Protein AF-A0A6L7CFK5-F1 (afdb_monomer)

Sequence (112 aa):
MEISWGRALWRNFLGQSPDWYKLALIIFLIVNPLIFLISPFVAGWLLVAEFIFTLAMALKCYPLLPGGLLAIEAVFIGMTSAEHVREEVAANLEVLLLLMFMVAGIYFMKQL

Mean predicted aligned error: 5.78 Å

Foldseek 3Di:
DDQDPVNVVLCVVLHPQDPVVSVVLVVLLVVLLVVCVVPLVVSVVSLVVVLVVLVVSCVVRDDSVSNVVSVVSCCVSPNDHPVVVVVVCVVCVVVVVVVVVVVVVVVVVVVD

Solvent-accessible surface area (backbone atoms only — not comparable to full-atom values): 6436 Å² total; per-residue (Å²): 130,88,75,51,68,68,61,52,51,57,52,60,54,77,46,92,47,58,68,71,56,57,49,49,51,55,49,48,72,56,46,46,61,58,40,36,77,76,35,56,71,60,28,52,54,48,51,52,52,50,39,52,52,40,55,63,46,28,79,77,40,72,69,65,61,66,43,53,51,55,54,52,47,38,37,75,76,60,80,45,50,69,67,58,54,48,50,55,49,61,76,44,40,65,59,55,51,49,51,53,48,50,54,52,49,56,57,56,61,73,76,111

Radius of gyration: 17.62 Å; Cα contacts (8 Å, |Δi|>4): 43; chains: 1; bounding box: 47×27×54 Å

Structure (mmCIF, N/CA/C/O backbone):
data_AF-A0A6L7CFK5-F1
#
_entry.id   AF-A0A6L7CFK5-F1
#
loop_
_atom_site.group_PDB
_atom_site.id
_atom_site.type_symbol
_atom_site.label_atom_id
_atom_site.label_alt_id
_atom_site.label_comp_id
_atom_site.label_asym_id
_atom_site.label_entity_id
_atom_site.label_seq_id
_atom_site.pdbx_PDB_ins_code
_atom_site.Cartn_x
_atom_site.Cartn_y
_atom_site.Cartn_z
_atom_site.occupancy
_atom_site.B_iso_or_equiv
_atom_site.auth_seq_id
_atom_site.auth_comp_id
_atom_site.auth_asym_id
_atom_site.auth_atom_id
_atom_site.pdbx_PDB_model_num
ATOM 1 N N . MET A 1 1 ? -33.098 -13.642 0.352 1.00 51.50 1 MET A N 1
ATOM 2 C CA . MET A 1 1 ? -32.334 -13.157 -0.817 1.00 51.50 1 MET A CA 1
ATOM 3 C C . MET A 1 1 ? -31.034 -13.936 -0.838 1.00 51.50 1 MET A C 1
ATOM 5 O O . MET A 1 1 ? -30.242 -13.751 0.078 1.00 51.50 1 MET A O 1
ATOM 9 N N . GLU A 1 2 ? -30.859 -14.863 -1.780 1.00 61.78 2 GLU A N 1
ATOM 10 C CA . GLU A 1 2 ? -29.608 -15.620 -1.880 1.00 61.78 2 GLU A CA 1
ATOM 11 C C . GLU A 1 2 ? -28.462 -14.653 -2.175 1.00 61.78 2 GLU A C 1
ATOM 13 O O . GLU A 1 2 ? -28.467 -13.928 -3.173 1.00 61.78 2 GLU A O 1
ATOM 18 N N . ILE A 1 3 ? -27.510 -14.567 -1.252 1.00 66.00 3 ILE A N 1
ATOM 19 C CA . ILE A 1 3 ? -26.317 -13.758 -1.458 1.00 66.00 3 ILE A CA 1
ATOM 20 C C . ILE A 1 3 ? -25.407 -14.580 -2.363 1.00 66.00 3 ILE A C 1
ATOM 22 O O . ILE A 1 3 ? -24.807 -15.553 -1.921 1.00 66.00 3 ILE A O 1
ATOM 26 N N . SER A 1 4 ? -25.303 -14.178 -3.631 1.00 83.38 4 SER A N 1
ATOM 27 C CA . SER A 1 4 ? -24.273 -14.705 -4.528 1.00 83.38 4 SER A CA 1
ATOM 28 C C . SER A 1 4 ? -22.888 -14.524 -3.893 1.00 83.38 4 SER A C 1
ATOM 30 O O . SER A 1 4 ? -22.592 -13.456 -3.347 1.00 83.38 4 SER A O 1
ATOM 32 N N . TRP A 1 5 ? -22.033 -15.546 -3.988 1.00 81.50 5 TRP A N 1
ATOM 33 C CA . TRP A 1 5 ? -20.670 -15.557 -3.443 1.00 81.50 5 TRP A CA 1
ATOM 34 C C . TRP A 1 5 ? -19.863 -14.299 -3.803 1.00 81.50 5 TRP A C 1
ATOM 36 O O . TRP A 1 5 ? -19.167 -13.751 -2.950 1.00 81.50 5 TRP A O 1
ATOM 46 N N . GLY A 1 6 ? -20.028 -13.765 -5.019 1.00 82.69 6 GLY A N 1
ATOM 47 C CA . GLY A 1 6 ? -19.361 -12.529 -5.445 1.00 82.69 6 GLY A CA 1
ATOM 48 C C . GLY A 1 6 ? -19.801 -11.296 -4.649 1.00 82.69 6 GLY A C 1
ATOM 49 O O . GLY A 1 6 ? -18.980 -10.470 -4.257 1.00 82.69 6 GLY A O 1
ATOM 50 N N . ARG A 1 7 ? -21.093 -11.200 -4.316 1.00 79.06 7 ARG A N 1
ATOM 51 C CA . ARG A 1 7 ? -21.631 -10.108 -3.491 1.00 79.06 7 ARG A CA 1
ATOM 52 C C . ARG A 1 7 ? -21.180 -10.233 -2.034 1.00 79.06 7 ARG A C 1
ATOM 54 O O . ARG A 1 7 ? -20.950 -9.217 -1.381 1.00 79.06 7 ARG A O 1
ATOM 61 N N . ALA A 1 8 ? -21.024 -11.459 -1.531 1.00 81.50 8 ALA A N 1
ATOM 62 C CA . ALA A 1 8 ? -20.460 -11.701 -0.206 1.00 81.50 8 ALA A CA 1
ATOM 63 C C . ALA A 1 8 ? -18.988 -11.265 -0.134 1.00 81.50 8 ALA A C 1
ATOM 65 O O . ALA A 1 8 ? -18.618 -10.548 0.794 1.00 81.50 8 ALA A O 1
ATOM 66 N N . LEU A 1 9 ? -18.164 -11.632 -1.120 1.00 82.69 9 LEU A N 1
ATOM 67 C CA . LEU A 1 9 ? -16.760 -11.213 -1.186 1.00 82.69 9 LEU A CA 1
ATOM 68 C C . LEU A 1 9 ? -16.627 -9.692 -1.289 1.00 82.69 9 LEU A C 1
ATOM 70 O O . LEU A 1 9 ? -15.888 -9.098 -0.512 1.00 82.69 9 LEU A O 1
ATOM 74 N N . TRP A 1 10 ? -17.410 -9.048 -2.157 1.00 81.88 10 TRP A N 1
ATOM 75 C CA . TRP A 1 10 ? -17.400 -7.590 -2.312 1.00 81.88 10 TRP A CA 1
ATOM 76 C C . TRP A 1 10 ? -17.767 -6.841 -1.024 1.00 81.88 10 TRP A C 1
ATOM 78 O O . TRP A 1 10 ? -17.180 -5.809 -0.693 1.00 81.88 10 TRP A O 1
ATOM 88 N N . ARG A 1 11 ? -18.722 -7.376 -0.253 1.00 78.25 11 ARG A N 1
ATOM 89 C CA . ARG A 1 11 ? -19.120 -6.795 1.036 1.00 78.25 11 ARG A CA 1
ATOM 90 C C . ARG A 1 11 ? -18.035 -6.940 2.107 1.00 78.25 11 ARG A C 1
ATOM 92 O O . ARG A 1 11 ? -17.924 -6.069 2.961 1.00 78.25 11 ARG A O 1
ATOM 99 N N . ASN A 1 12 ? -17.256 -8.020 2.067 1.00 81.75 12 ASN A N 1
ATOM 100 C CA . ASN A 1 12 ? -16.149 -8.237 3.001 1.00 81.75 12 ASN A CA 1
ATOM 101 C C . ASN A 1 12 ? -14.878 -7.476 2.591 1.00 81.75 12 ASN A C 1
ATOM 103 O O . ASN A 1 12 ? -14.138 -7.006 3.454 1.00 81.75 12 ASN A O 1
ATOM 107 N N . PHE A 1 13 ? -14.639 -7.308 1.290 1.00 81.44 13 PHE A N 1
ATOM 108 C CA . PHE A 1 13 ? -13.498 -6.564 0.769 1.00 81.44 13 PHE A CA 1
ATOM 109 C C . PHE A 1 13 ? -13.565 -5.098 1.213 1.00 81.44 13 PHE A C 1
ATOM 111 O O . PHE A 1 13 ? -14.523 -4.395 0.894 1.00 81.44 13 PHE A O 1
ATOM 118 N N . LEU A 1 14 ? -12.562 -4.652 1.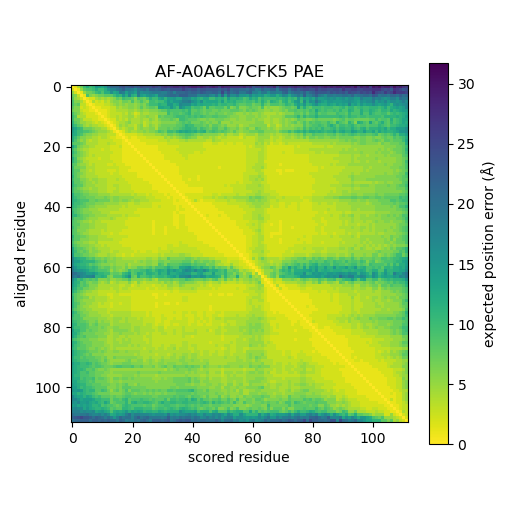980 1.00 78.25 14 LEU A N 1
ATOM 119 C CA . LEU A 1 14 ? -12.446 -3.295 2.540 1.00 78.25 14 LEU A CA 1
ATOM 120 C C . LEU A 1 14 ? -13.665 -2.824 3.364 1.00 78.25 14 LEU A C 1
ATOM 122 O O . LEU A 1 14 ? -13.897 -1.620 3.502 1.00 78.25 14 LEU A O 1
ATOM 126 N N . GLY A 1 15 ? -14.457 -3.758 3.900 1.00 79.12 15 GLY A N 1
ATOM 127 C CA . GLY A 1 15 ? -15.589 -3.482 4.787 1.00 79.12 15 GLY A CA 1
ATOM 128 C C . GLY A 1 15 ? -16.606 -2.475 4.231 1.00 79.12 15 GLY A C 1
ATOM 129 O O . GLY A 1 15 ? -17.063 -2.589 3.092 1.00 79.12 15 GLY A O 1
ATOM 130 N N . GLN A 1 16 ? -16.959 -1.482 5.056 1.00 74.75 16 GLN A N 1
ATOM 131 C CA . GLN A 1 16 ? -17.968 -0.441 4.782 1.00 74.75 16 GLN A CA 1
ATOM 132 C C . GLN A 1 16 ? -17.463 0.699 3.874 1.00 74.75 16 GLN A C 1
ATOM 134 O O . GLN A 1 16 ? -18.060 1.774 3.834 1.00 74.75 16 GLN A O 1
ATOM 139 N N . SER A 1 17 ? -16.348 0.513 3.164 1.00 83.00 17 SER A N 1
ATOM 140 C CA . SER A 1 17 ? -15.871 1.530 2.225 1.00 83.00 17 SER A CA 1
ATOM 141 C C . SER A 1 17 ? -16.818 1.683 1.018 1.00 83.00 17 SER A C 1
ATOM 143 O O . SER A 1 17 ? -17.448 0.707 0.602 1.00 83.00 17 SER A O 1
ATOM 145 N N . PRO A 1 18 ? -16.931 2.892 0.436 1.00 87.25 18 PRO A N 1
ATOM 146 C CA . PRO A 1 18 ? -17.734 3.127 -0.759 1.00 87.25 18 PRO A CA 1
ATOM 147 C C . PRO A 1 18 ? -17.300 2.257 -1.944 1.00 87.25 18 PRO A C 1
ATOM 149 O O . PRO A 1 18 ? -16.106 2.063 -2.173 1.00 87.25 18 PRO A O 1
ATOM 152 N N . ASP A 1 19 ? -18.253 1.811 -2.762 1.00 88.19 19 ASP A N 1
ATOM 153 C CA . ASP A 1 19 ? -17.968 0.919 -3.898 1.00 88.19 19 ASP A CA 1
ATOM 154 C C . ASP A 1 19 ? -17.011 1.535 -4.931 1.00 88.19 19 ASP A C 1
ATOM 156 O O . ASP A 1 19 ? -16.140 0.844 -5.457 1.00 88.19 19 ASP A O 1
ATOM 160 N N . TRP A 1 20 ? -17.110 2.847 -5.176 1.00 89.44 20 TRP A N 1
ATOM 161 C CA . TRP A 1 20 ? -16.205 3.562 -6.085 1.00 89.44 20 TRP A CA 1
ATOM 162 C C . TRP A 1 20 ? -14.752 3.536 -5.596 1.00 89.44 20 TRP A C 1
ATOM 164 O O . TRP A 1 20 ? -13.831 3.494 -6.406 1.00 89.44 20 TRP A O 1
ATOM 174 N N . TYR A 1 21 ? -14.545 3.523 -4.276 1.00 89.69 21 TYR A N 1
ATOM 175 C CA . TYR A 1 21 ? -13.220 3.475 -3.671 1.00 89.69 21 TYR A CA 1
ATOM 176 C C . TYR A 1 21 ? -12.617 2.073 -3.770 1.00 89.69 21 TYR A C 1
ATOM 178 O O . TYR A 1 21 ? -11.449 1.928 -4.120 1.00 89.69 21 TYR A O 1
ATOM 186 N N . LYS A 1 22 ? -13.432 1.032 -3.544 1.00 90.44 22 LYS A N 1
ATOM 187 C CA . LYS A 1 22 ? -13.027 -0.363 -3.781 1.00 90.44 22 LYS A CA 1
ATOM 188 C C . LYS A 1 22 ? -12.607 -0.570 -5.234 1.00 90.44 22 LYS A C 1
ATOM 190 O O . LYS A 1 22 ? -11.575 -1.182 -5.488 1.00 90.44 22 LYS A O 1
ATOM 195 N N . LEU A 1 23 ? -13.386 -0.027 -6.173 1.00 91.81 23 LEU A N 1
ATOM 196 C CA . LEU A 1 23 ? -13.077 -0.090 -7.598 1.00 91.81 23 LEU A CA 1
ATOM 197 C C . LEU A 1 23 ? -11.791 0.674 -7.939 1.00 91.81 23 LEU A C 1
ATOM 199 O O . LEU A 1 23 ? -10.950 0.132 -8.648 1.00 91.81 23 LEU A O 1
ATOM 203 N N . ALA A 1 24 ? -11.614 1.889 -7.411 1.00 93.31 24 ALA A N 1
ATOM 204 C CA . ALA A 1 24 ? -10.396 2.673 -7.612 1.00 93.31 24 ALA A CA 1
ATOM 205 C C . ALA A 1 24 ? -9.149 1.917 -7.133 1.00 93.31 24 ALA A C 1
ATOM 207 O O . ALA A 1 24 ? -8.169 1.842 -7.865 1.00 93.31 24 ALA A O 1
ATOM 208 N N . LEU A 1 25 ? -9.211 1.282 -5.957 1.00 93.06 25 LEU A N 1
ATOM 209 C CA . LEU A 1 25 ? -8.090 0.491 -5.451 1.00 93.06 25 LEU A CA 1
ATOM 210 C C . LEU A 1 25 ? -7.781 -0.715 -6.345 1.00 93.06 25 LEU A C 1
ATOM 212 O O . LEU A 1 25 ? -6.620 -0.996 -6.607 1.00 93.06 25 LEU A O 1
ATOM 216 N N . ILE A 1 26 ? -8.802 -1.419 -6.837 1.00 93.44 26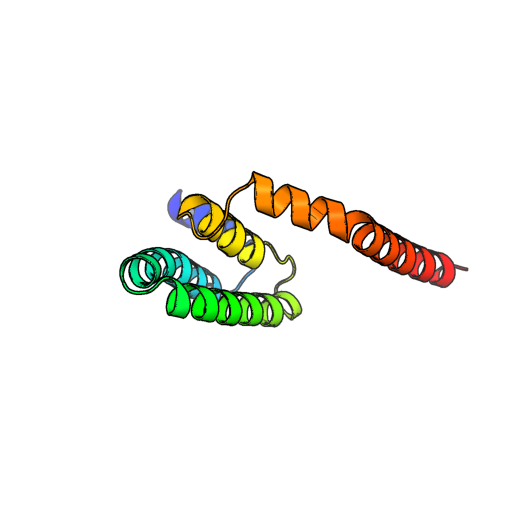 ILE A N 1
ATOM 217 C CA . ILE A 1 26 ? -8.596 -2.532 -7.775 1.00 93.44 26 ILE A CA 1
ATOM 218 C C . ILE A 1 26 ? -7.926 -2.037 -9.064 1.00 93.44 26 ILE A C 1
ATOM 220 O O . ILE A 1 26 ? -7.066 -2.727 -9.599 1.00 93.44 26 ILE A O 1
ATOM 224 N N . ILE A 1 27 ? -8.286 -0.845 -9.549 1.00 95.56 27 ILE A N 1
ATOM 225 C CA . ILE A 1 27 ? -7.638 -0.235 -10.717 1.00 95.56 27 ILE A CA 1
ATOM 226 C C . ILE A 1 27 ? -6.166 0.065 -10.419 1.00 95.56 27 ILE A C 1
ATOM 228 O O . ILE A 1 27 ? -5.319 -0.290 -11.233 1.00 95.56 27 ILE A O 1
ATOM 232 N N . PHE A 1 28 ? -5.849 0.656 -9.266 1.00 95.69 28 PHE A N 1
ATOM 233 C CA . PHE A 1 28 ? -4.465 0.924 -8.853 1.00 95.69 28 PHE A CA 1
ATOM 234 C C . PHE A 1 28 ? -3.621 -0.353 -8.827 1.00 95.69 28 PHE A C 1
ATOM 236 O O . PHE A 1 28 ? -2.584 -0.407 -9.482 1.00 95.69 28 PHE A O 1
ATOM 243 N N . LEU A 1 29 ? -4.148 -1.426 -8.227 1.00 95.38 29 LEU A N 1
ATOM 244 C CA . LEU A 1 29 ? -3.488 -2.739 -8.183 1.00 95.38 29 LEU A CA 1
ATOM 245 C C . LEU A 1 29 ? -3.266 -3.383 -9.570 1.00 95.38 29 LEU A C 1
ATOM 247 O O . LEU A 1 29 ? -2.507 -4.331 -9.736 1.00 95.38 29 LEU A O 1
ATOM 251 N N . ILE A 1 30 ? -3.982 -2.938 -10.601 1.00 95.75 30 ILE A N 1
ATOM 252 C CA . ILE A 1 30 ? -3.771 -3.423 -11.973 1.00 95.75 30 ILE A CA 1
ATOM 253 C C . ILE A 1 30 ? -2.800 -2.505 -12.716 1.00 95.75 30 ILE A C 1
ATOM 255 O O . ILE A 1 30 ? -1.988 -2.973 -13.512 1.00 95.75 30 ILE A O 1
ATOM 259 N N . VAL A 1 31 ? -2.877 -1.197 -12.476 1.00 96.25 31 VAL A N 1
ATOM 260 C CA . VAL A 1 31 ? -2.062 -0.190 -13.160 1.00 96.25 31 VAL A CA 1
ATOM 261 C C . VAL A 1 31 ? -0.619 -0.208 -12.656 1.00 96.25 31 VAL A C 1
ATOM 263 O O . VAL A 1 31 ? 0.296 -0.132 -13.476 1.00 96.25 31 VAL A O 1
ATOM 266 N N . ASN A 1 32 ? -0.385 -0.372 -11.355 1.00 96.06 32 ASN A N 1
ATOM 267 C CA . ASN A 1 32 ? 0.954 -0.328 -10.763 1.00 96.06 32 ASN A CA 1
ATOM 268 C C . ASN A 1 32 ? 1.958 -1.305 -11.392 1.00 96.06 32 ASN A C 1
ATOM 270 O O . ASN A 1 32 ? 3.025 -0.847 -11.819 1.00 96.06 32 ASN A O 1
ATOM 274 N N . PRO A 1 33 ? 1.646 -2.609 -11.551 1.00 94.81 33 PRO A N 1
ATOM 275 C CA . PRO A 1 33 ? 2.550 -3.537 -12.223 1.00 94.81 33 PRO A CA 1
ATOM 276 C C . PRO A 1 33 ? 2.832 -3.125 -13.675 1.00 94.81 33 PRO A C 1
ATOM 278 O O . PRO A 1 33 ? 3.968 -3.215 -14.135 1.00 94.81 33 PRO A O 1
ATOM 281 N N . LEU A 1 34 ? 1.821 -2.632 -14.401 1.00 96.56 34 LEU A N 1
ATOM 282 C CA . LEU A 1 34 ? 1.967 -2.229 -15.804 1.00 96.56 34 LEU A CA 1
ATOM 283 C C . LEU A 1 34 ? 2.894 -1.020 -15.957 1.00 96.56 34 LEU A C 1
ATOM 285 O O . LEU A 1 34 ? 3.754 -1.011 -16.837 1.00 96.56 34 LEU A O 1
ATOM 289 N N . ILE A 1 35 ? 2.748 -0.013 -15.094 1.00 96.38 35 ILE A N 1
ATOM 290 C CA . ILE A 1 35 ? 3.609 1.175 -15.115 1.00 96.38 35 ILE A CA 1
ATOM 291 C C . ILE A 1 35 ? 5.023 0.822 -14.656 1.00 96.38 35 ILE A C 1
ATOM 293 O O . ILE A 1 35 ? 5.984 1.327 -15.235 1.00 96.38 35 ILE A O 1
ATOM 297 N N . PHE A 1 36 ? 5.174 -0.086 -13.688 1.00 96.19 36 PHE A N 1
ATOM 298 C CA . PHE A 1 36 ? 6.483 -0.540 -13.218 1.00 96.19 36 PHE A CA 1
ATOM 299 C C . PHE A 1 36 ? 7.315 -1.198 -14.325 1.00 96.19 36 PHE A C 1
ATOM 301 O O . PHE A 1 36 ? 8.509 -0.922 -14.431 1.00 96.19 36 PHE A O 1
ATOM 308 N N . LEU A 1 37 ? 6.681 -1.984 -15.204 1.00 94.81 37 LEU A N 1
ATOM 309 C CA . LEU A 1 37 ? 7.344 -2.594 -16.364 1.00 94.81 37 LEU A CA 1
ATOM 310 C C . LEU A 1 37 ? 7.858 -1.562 -17.384 1.00 94.81 37 LEU A C 1
ATOM 312 O O . LEU A 1 37 ? 8.807 -1.846 -18.111 1.00 94.81 37 LEU A O 1
ATOM 316 N N . ILE A 1 38 ? 7.240 -0.379 -17.454 1.00 96.19 38 ILE A N 1
ATOM 317 C CA . ILE A 1 38 ? 7.621 0.693 -18.386 1.00 96.19 38 ILE A CA 1
ATOM 318 C C . ILE A 1 38 ? 8.667 1.614 -17.748 1.00 96.19 38 ILE A C 1
ATOM 320 O O . ILE A 1 38 ? 9.669 1.958 -18.373 1.00 96.19 38 ILE A O 1
ATOM 324 N N . SER A 1 39 ? 8.421 2.053 -16.513 1.00 95.88 39 SER A N 1
ATOM 325 C CA . SER A 1 39 ? 9.298 2.960 -15.780 1.00 95.88 39 SER A CA 1
ATOM 326 C C . SER A 1 39 ? 9.148 2.775 -14.266 1.00 95.88 39 SER A C 1
ATOM 328 O O . SER A 1 39 ? 8.190 3.283 -13.672 1.00 95.88 39 SER A O 1
ATOM 330 N N . PRO A 1 40 ? 10.138 2.145 -13.607 1.00 94.81 40 PRO A N 1
ATOM 331 C CA . PRO A 1 40 ? 10.165 2.015 -12.152 1.00 94.81 40 PRO A CA 1
ATOM 332 C C . PRO A 1 40 ? 10.076 3.355 -11.414 1.00 94.81 40 PRO A C 1
ATOM 334 O O . PRO A 1 40 ? 9.419 3.459 -10.382 1.00 94.81 40 PRO A O 1
ATOM 337 N N . PHE A 1 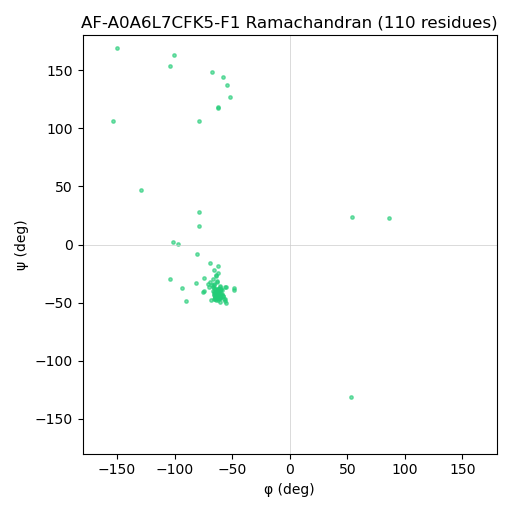41 ? 10.695 4.403 -11.967 1.00 95.44 41 PHE A N 1
ATOM 338 C CA . PHE A 1 41 ? 10.686 5.739 -11.373 1.00 95.44 41 PHE A CA 1
ATOM 339 C C . PHE A 1 41 ? 9.281 6.357 -11.347 1.00 95.44 41 PHE A C 1
ATOM 341 O O . PHE A 1 41 ? 8.850 6.865 -10.313 1.00 95.44 41 PHE A O 1
ATOM 348 N N . VAL A 1 42 ? 8.550 6.293 -12.467 1.00 96.88 42 VAL A N 1
ATOM 349 C CA . VAL A 1 42 ? 7.174 6.814 -12.543 1.00 96.88 42 VAL A CA 1
ATOM 350 C C . VAL A 1 42 ? 6.243 5.986 -11.663 1.00 96.88 42 VAL A C 1
ATOM 352 O O . VAL A 1 42 ? 5.410 6.554 -10.962 1.00 96.88 42 VAL A O 1
ATOM 355 N N . ALA A 1 43 ? 6.415 4.664 -11.653 1.00 96.00 43 ALA A N 1
ATOM 356 C CA . ALA A 1 43 ? 5.612 3.765 -10.835 1.00 96.00 43 ALA A CA 1
ATOM 357 C C . ALA A 1 43 ? 5.779 4.039 -9.330 1.00 96.00 43 ALA A C 1
ATOM 359 O O . ALA A 1 43 ? 4.795 4.038 -8.599 1.00 96.00 43 ALA A O 1
ATOM 360 N N . GLY A 1 44 ? 6.994 4.362 -8.870 1.00 95.06 44 GLY A N 1
ATOM 361 C CA . GLY A 1 44 ? 7.228 4.761 -7.479 1.00 95.06 44 GLY A CA 1
ATOM 362 C C . GLY A 1 44 ? 6.478 6.040 -7.091 1.00 95.06 44 GLY A C 1
ATOM 363 O O . GLY A 1 44 ? 5.813 6.082 -6.058 1.00 95.06 44 GLY A O 1
ATOM 364 N N . TRP A 1 45 ? 6.518 7.076 -7.935 1.00 97.00 45 TRP A N 1
ATOM 365 C CA . TRP A 1 45 ? 5.759 8.311 -7.691 1.00 97.00 45 TRP A CA 1
ATOM 366 C C . TRP A 1 45 ? 4.245 8.109 -7.757 1.00 97.00 45 TRP A C 1
ATOM 368 O O . TRP A 1 45 ? 3.514 8.717 -6.972 1.00 97.00 45 TRP A O 1
ATOM 378 N N . LEU A 1 46 ? 3.779 7.246 -8.663 1.00 96.94 46 LEU A N 1
ATOM 379 C CA . LEU A 1 46 ? 2.375 6.856 -8.745 1.00 96.94 4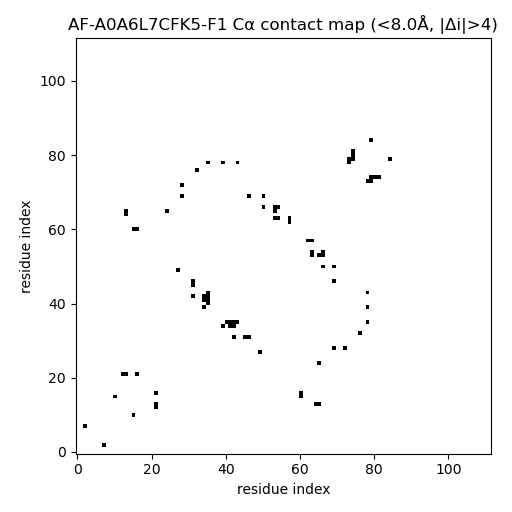6 LEU A CA 1
ATOM 380 C C . LEU A 1 46 ? 1.927 6.188 -7.439 1.00 96.94 46 LEU A C 1
ATOM 382 O O . LEU A 1 46 ? 0.957 6.640 -6.835 1.00 96.94 46 LEU A O 1
ATOM 386 N N . LEU A 1 47 ? 2.694 5.213 -6.945 1.00 95.69 47 LEU A N 1
ATOM 387 C CA . LEU A 1 47 ? 2.409 4.513 -5.693 1.00 95.69 47 LEU A CA 1
ATOM 388 C C . LEU A 1 47 ? 2.346 5.476 -4.493 1.00 95.69 47 LEU A C 1
ATOM 390 O O . LEU A 1 47 ? 1.473 5.350 -3.637 1.00 95.69 47 LEU A O 1
ATOM 394 N N . VAL A 1 48 ? 3.230 6.480 -4.438 1.00 95.62 48 VAL A N 1
ATOM 395 C CA . VAL A 1 48 ? 3.194 7.530 -3.401 1.00 95.62 48 VAL A CA 1
ATOM 396 C C . VAL A 1 48 ? 1.893 8.336 -3.477 1.00 95.62 48 VAL A C 1
ATOM 398 O O . VAL A 1 48 ? 1.255 8.578 -2.449 1.00 95.62 48 VAL A O 1
ATOM 401 N N . ALA A 1 49 ? 1.471 8.740 -4.678 1.00 96.75 49 ALA A N 1
ATOM 402 C CA . ALA A 1 49 ? 0.226 9.482 -4.871 1.00 96.75 49 ALA A CA 1
ATOM 403 C C . ALA A 1 49 ? -1.006 8.650 -4.475 1.00 96.75 49 ALA A C 1
ATOM 405 O O . ALA A 1 49 ? -1.903 9.149 -3.788 1.00 96.75 49 ALA A O 1
ATOM 406 N N . GLU A 1 50 ? -1.031 7.371 -4.847 1.00 95.62 50 GLU A N 1
ATOM 407 C CA . GLU A 1 50 ? -2.082 6.429 -4.463 1.00 95.62 50 GLU A CA 1
ATOM 408 C C . GLU A 1 50 ? -2.118 6.209 -2.950 1.00 95.62 50 GLU A C 1
ATOM 410 O O . GLU A 1 50 ? -3.191 6.237 -2.343 1.00 95.62 50 GLU A O 1
ATOM 415 N N . PHE A 1 51 ? -0.957 6.084 -2.306 1.00 93.38 51 PHE A N 1
ATOM 416 C CA . PHE A 1 51 ? -0.872 5.958 -0.856 1.00 93.38 51 PHE A CA 1
ATOM 417 C C . PHE A 1 51 ? -1.468 7.183 -0.150 1.00 93.38 51 PHE A C 1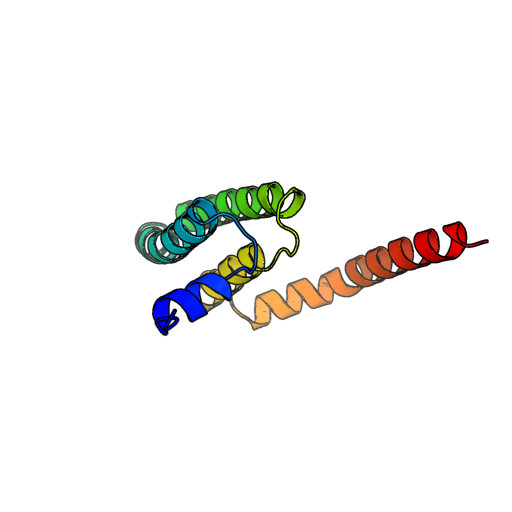
ATOM 419 O O . PHE A 1 51 ? -2.316 7.027 0.730 1.00 93.38 51 PHE A O 1
ATOM 426 N N . ILE A 1 52 ? -1.130 8.402 -0.585 1.00 94.31 52 ILE A N 1
ATOM 427 C CA . ILE A 1 52 ? -1.725 9.644 -0.056 1.00 94.31 52 ILE A CA 1
ATOM 428 C C . ILE A 1 52 ? -3.244 9.653 -0.253 1.00 94.31 52 ILE A C 1
ATOM 430 O O . ILE A 1 52 ? -3.991 10.011 0.662 1.00 94.31 52 ILE A O 1
ATOM 434 N N . PHE A 1 53 ? -3.720 9.223 -1.420 1.00 93.06 53 PHE A N 1
ATOM 435 C CA . PHE A 1 53 ? -5.149 9.095 -1.677 1.00 93.06 53 PHE A CA 1
ATOM 436 C C . PHE A 1 53 ? -5.823 8.110 -0.702 1.00 93.06 53 PHE A C 1
ATOM 438 O O . PHE A 1 53 ? -6.878 8.427 -0.142 1.00 93.06 53 PHE A O 1
ATOM 445 N N . THR A 1 54 ? -5.204 6.956 -0.422 1.00 91.50 54 THR A N 1
ATOM 446 C CA . THR A 1 54 ? -5.737 6.005 0.571 1.00 91.50 54 THR A CA 1
ATOM 447 C C . THR A 1 54 ? -5.729 6.568 1.995 1.00 91.50 54 THR A C 1
ATOM 449 O O . THR A 1 54 ? -6.698 6.358 2.729 1.00 91.50 54 THR A O 1
ATOM 452 N N . LEU A 1 55 ? -4.704 7.342 2.381 1.00 90.44 55 LEU A N 1
ATOM 453 C CA . LEU A 1 55 ? -4.647 8.039 3.673 1.00 90.44 55 LEU A CA 1
ATOM 454 C C . LEU A 1 55 ? -5.800 9.039 3.816 1.00 90.44 55 LEU A C 1
ATOM 456 O O . LEU A 1 55 ? -6.489 9.052 4.837 1.00 90.44 55 LEU A O 1
ATOM 460 N N . ALA A 1 56 ? -6.051 9.841 2.778 1.00 89.75 56 ALA A N 1
ATOM 461 C CA . ALA A 1 56 ? -7.141 10.812 2.767 1.00 89.75 56 ALA A CA 1
ATOM 462 C C . ALA A 1 56 ? -8.512 10.133 2.923 1.00 89.75 56 ALA A C 1
ATOM 464 O O . ALA A 1 56 ? -9.382 10.626 3.645 1.00 89.75 56 ALA A O 1
ATOM 465 N N . MET A 1 57 ? -8.703 8.974 2.291 1.00 88.94 57 MET A N 1
ATOM 466 C CA . MET A 1 57 ? -9.943 8.205 2.398 1.00 88.94 57 MET A CA 1
ATOM 467 C C . MET A 1 57 ? -10.095 7.485 3.737 1.00 88.94 57 MET A C 1
ATOM 469 O O . MET A 1 57 ? -11.218 7.335 4.222 1.00 88.94 57 MET A O 1
ATOM 473 N N . ALA A 1 58 ? -9.001 7.108 4.395 1.00 83.62 58 ALA A N 1
ATOM 474 C CA . ALA A 1 58 ? -9.050 6.489 5.715 1.00 83.62 58 ALA A CA 1
ATOM 475 C C . ALA A 1 58 ? -9.573 7.428 6.815 1.00 83.62 58 ALA A C 1
ATOM 477 O O . ALA A 1 58 ? -10.125 6.950 7.804 1.00 83.62 58 ALA A O 1
ATOM 478 N N . LEU A 1 59 ? -9.498 8.750 6.613 1.00 81.19 59 LEU A N 1
ATOM 479 C CA . LEU A 1 59 ? -10.160 9.734 7.481 1.00 81.19 59 LEU A CA 1
ATOM 480 C C . LEU A 1 59 ? -11.693 9.593 7.469 1.00 81.19 59 LEU A C 1
ATOM 482 O O . LEU A 1 59 ? -12.354 9.989 8.424 1.00 81.19 59 LEU A O 1
ATOM 486 N N . LYS A 1 60 ? -12.264 9.029 6.395 1.00 75.31 60 LYS A N 1
ATOM 487 C CA . LYS A 1 60 ? -13.708 8.779 6.240 1.00 75.31 60 LYS A CA 1
ATOM 488 C C . LYS A 1 60 ? -14.087 7.309 6.431 1.00 75.31 60 LYS A C 1
ATOM 490 O O . LYS A 1 60 ? -15.206 7.017 6.838 1.00 75.31 60 LYS A O 1
ATOM 495 N N . CYS A 1 61 ? -13.180 6.392 6.103 1.00 72.75 61 CYS A N 1
ATOM 496 C CA . CYS A 1 61 ? -13.449 4.959 5.990 1.00 72.75 61 CYS A C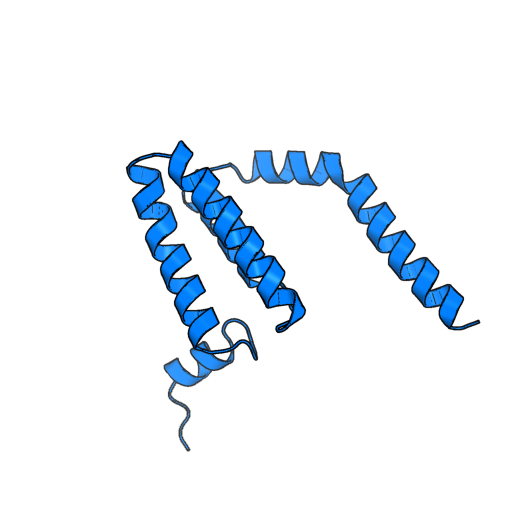A 1
ATOM 497 C C . CYS A 1 61 ? -12.441 4.128 6.788 1.00 72.75 61 CYS A C 1
ATOM 499 O O . CYS A 1 61 ? -11.891 3.161 6.263 1.00 72.75 61 CYS A O 1
ATOM 501 N N . TYR A 1 62 ? -12.183 4.511 8.041 1.00 61.00 62 TYR A N 1
ATOM 502 C CA . TYR A 1 62 ? -11.347 3.715 8.939 1.00 61.00 62 TYR A CA 1
ATOM 503 C C . TYR A 1 62 ? -11.873 2.268 8.959 1.00 61.00 62 TYR A C 1
ATOM 505 O O . TYR A 1 62 ? -13.077 2.084 9.174 1.00 61.00 62 TYR A O 1
ATOM 513 N N . PRO A 1 63 ? -11.044 1.237 8.703 1.00 66.19 63 PRO A N 1
ATOM 514 C CA . PRO A 1 63 ? -9.578 1.176 8.827 1.00 66.19 63 PRO A CA 1
ATOM 515 C C . PRO A 1 63 ? -8.746 1.329 7.532 1.00 66.19 63 PRO A C 1
ATOM 517 O O . PRO A 1 63 ? -9.208 1.095 6.419 1.00 66.19 63 PRO A O 1
ATOM 520 N N . LEU A 1 64 ? -7.448 1.621 7.707 1.00 68.69 64 LEU A N 1
ATOM 521 C CA . LEU A 1 64 ? -6.442 1.886 6.658 1.00 68.69 64 LEU A CA 1
ATOM 522 C C . LEU A 1 64 ? -5.881 0.627 5.947 1.00 68.69 64 LEU A C 1
ATOM 524 O O . LEU A 1 64 ? -4.776 0.650 5.415 1.00 68.69 64 LEU A 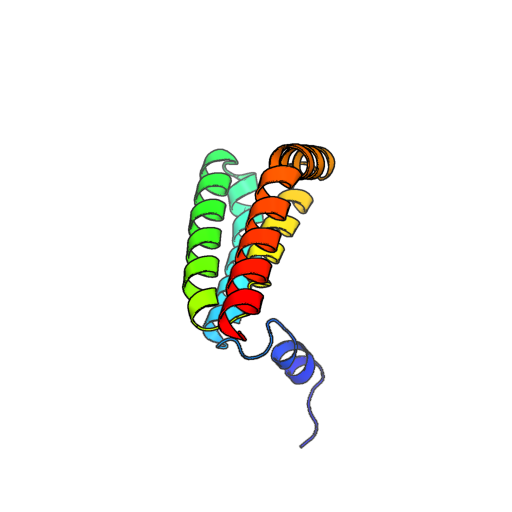O 1
ATOM 528 N N . LEU A 1 65 ? -6.655 -0.463 5.863 1.00 78.31 65 LEU A N 1
ATOM 529 C CA . LEU A 1 65 ? -6.288 -1.658 5.082 1.00 78.31 65 LEU A CA 1
ATOM 530 C C . LEU A 1 65 ? -5.803 -1.400 3.631 1.00 78.31 65 LEU A C 1
ATOM 532 O O . LEU A 1 65 ? -4.881 -2.093 3.202 1.00 78.31 65 LEU A O 1
ATOM 536 N N . PRO A 1 66 ? -6.377 -0.459 2.852 1.00 86.00 66 PRO A N 1
ATOM 537 C CA . PRO A 1 66 ? -6.042 -0.317 1.432 1.00 86.00 66 PRO A CA 1
ATOM 538 C C . PRO A 1 66 ? -4.609 0.166 1.169 1.00 86.00 66 PRO A C 1
ATOM 540 O O . PRO A 1 66 ? -3.989 -0.305 0.223 1.00 86.00 66 PRO A O 1
ATOM 543 N N . GLY A 1 67 ? -4.049 1.035 2.018 1.00 90.25 67 GLY A N 1
ATOM 544 C CA . GLY A 1 67 ? -2.650 1.462 1.877 1.00 90.25 67 GLY A CA 1
ATOM 545 C C . GLY A 1 67 ? -1.665 0.310 2.111 1.00 90.25 67 GLY A C 1
ATOM 546 O O . GLY A 1 67 ? -0.655 0.201 1.423 1.00 90.25 67 GLY A O 1
ATOM 547 N N . GLY A 1 68 ? -2.000 -0.607 3.025 1.00 90.38 68 GLY A N 1
ATOM 548 C CA . GLY A 1 68 ? -1.229 -1.833 3.237 1.00 90.38 68 GLY A CA 1
ATOM 549 C C . GLY A 1 68 ? -1.264 -2.780 2.034 1.00 90.38 68 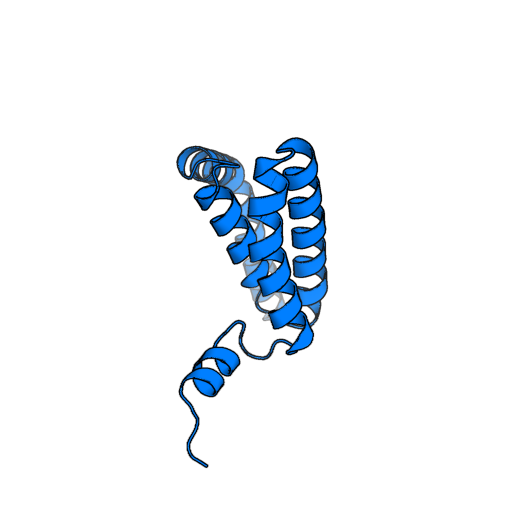GLY A C 1
ATOM 550 O O . GLY A 1 68 ? -0.259 -3.419 1.740 1.00 90.38 68 GLY A O 1
ATOM 551 N N . LEU A 1 69 ? -2.384 -2.839 1.301 1.00 93.12 69 LEU A N 1
ATOM 552 C CA . LEU A 1 69 ? -2.481 -3.635 0.070 1.00 93.12 69 LEU A CA 1
ATOM 553 C C . LEU A 1 69 ? -1.529 -3.122 -1.019 1.00 93.12 69 LEU A C 1
ATOM 555 O O . LEU A 1 69 ? -0.848 -3.935 -1.636 1.00 93.12 69 LEU A O 1
ATOM 559 N N . LEU A 1 70 ? -1.428 -1.800 -1.201 1.00 94.44 70 LEU A N 1
ATOM 560 C CA . LEU A 1 70 ? -0.471 -1.187 -2.135 1.00 94.44 70 LEU A CA 1
ATOM 561 C C . LEU A 1 70 ? 0.986 -1.481 -1.738 1.00 94.44 70 LEU A C 1
ATOM 563 O O . LEU A 1 70 ? 1.819 -1.791 -2.584 1.00 94.44 70 LEU A O 1
ATOM 567 N N . ALA A 1 71 ? 1.300 -1.443 -0.438 1.00 93.31 71 ALA A N 1
ATOM 568 C CA . ALA A 1 71 ? 2.638 -1.779 0.051 1.00 93.31 71 ALA A CA 1
ATOM 569 C C . ALA A 1 71 ? 2.996 -3.257 -0.194 1.00 93.31 71 ALA A C 1
ATOM 571 O O . ALA A 1 71 ? 4.114 -3.571 -0.596 1.00 93.31 71 ALA A O 1
ATOM 572 N N . ILE A 1 72 ? 2.042 -4.166 0.024 1.00 94.69 72 ILE A N 1
ATOM 573 C CA . ILE A 1 72 ? 2.217 -5.597 -0.245 1.00 94.69 72 ILE A CA 1
ATOM 574 C C . ILE A 1 72 ? 2.420 -5.842 -1.744 1.00 94.69 72 ILE A C 1
ATOM 576 O O . ILE A 1 72 ? 3.310 -6.601 -2.123 1.00 94.69 72 ILE A O 1
ATOM 580 N N . GLU A 1 73 ? 1.637 -5.182 -2.597 1.00 95.44 73 GLU A N 1
ATOM 581 C CA . GLU A 1 73 ? 1.833 -5.222 -4.045 1.00 95.44 73 GLU A CA 1
ATOM 582 C C . GLU A 1 73 ? 3.247 -4.784 -4.432 1.00 95.44 73 GLU A C 1
ATOM 584 O O . GLU A 1 73 ? 3.907 -5.505 -5.175 1.00 95.44 73 GLU A O 1
ATOM 589 N N . ALA A 1 74 ? 3.731 -3.656 -3.905 1.00 95.56 74 ALA A N 1
ATOM 590 C CA . ALA A 1 74 ? 5.062 -3.134 -4.209 1.00 95.56 74 ALA A CA 1
ATOM 591 C C . ALA A 1 74 ? 6.174 -4.155 -3.909 1.00 95.56 74 ALA A C 1
ATOM 593 O O . ALA A 1 74 ? 7.136 -4.275 -4.670 1.00 95.56 74 ALA A O 1
ATOM 594 N N . VAL A 1 75 ? 6.022 -4.938 -2.836 1.00 96.38 75 VAL A N 1
ATOM 595 C CA . VAL A 1 75 ? 6.922 -6.060 -2.533 1.00 96.38 75 VAL A CA 1
ATOM 596 C C . VAL A 1 75 ? 6.763 -7.181 -3.565 1.00 96.38 75 VAL A C 1
ATOM 598 O O . VAL A 1 75 ? 7.756 -7.661 -4.105 1.00 96.38 75 VAL A O 1
ATOM 601 N N . PHE A 1 76 ? 5.530 -7.588 -3.881 1.00 95.75 76 PHE A N 1
ATOM 602 C CA . PHE A 1 76 ? 5.269 -8.684 -4.823 1.00 95.75 76 PHE A CA 1
ATOM 603 C C . PHE A 1 76 ? 5.754 -8.408 -6.248 1.00 95.75 76 PHE A C 1
ATOM 605 O O . PHE A 1 76 ? 6.257 -9.320 -6.901 1.00 95.75 76 PHE A O 1
ATOM 612 N N . ILE A 1 77 ? 5.612 -7.176 -6.738 1.00 94.38 77 ILE A N 1
ATOM 613 C CA . ILE A 1 77 ? 6.064 -6.792 -8.083 1.00 94.38 77 ILE A CA 1
ATOM 614 C C . ILE A 1 77 ? 7.567 -6.495 -8.144 1.00 94.38 77 ILE A C 1
ATOM 616 O O . ILE A 1 77 ? 8.107 -6.321 -9.234 1.00 94.38 77 ILE A O 1
ATOM 620 N N . GLY A 1 78 ? 8.249 -6.450 -6.994 1.00 93.75 78 GLY A N 1
ATOM 621 C CA . GLY A 1 78 ? 9.693 -6.248 -6.911 1.00 93.75 78 GLY A CA 1
ATOM 622 C C . GLY A 1 78 ? 10.146 -4.786 -6.908 1.00 93.75 78 GLY A C 1
ATOM 623 O O . GLY A 1 78 ? 11.301 -4.520 -7.234 1.00 93.75 78 GLY A O 1
ATOM 624 N N . MET A 1 79 ? 9.285 -3.832 -6.526 1.00 93.56 79 MET A N 1
ATOM 625 C CA . MET A 1 79 ? 9.718 -2.449 -6.250 1.00 93.56 79 MET A CA 1
ATOM 626 C C . MET A 1 79 ? 10.619 -2.371 -5.012 1.00 93.56 79 MET A C 1
ATOM 628 O O . MET A 1 79 ? 11.467 -1.489 -4.914 1.00 93.56 79 MET A O 1
ATOM 632 N N . THR A 1 80 ? 10.424 -3.283 -4.059 1.00 94.62 80 THR A N 1
ATOM 633 C CA . THR A 1 80 ? 11.241 -3.437 -2.851 1.00 94.62 80 THR A CA 1
ATOM 634 C C . THR A 1 80 ? 11.238 -4.901 -2.400 1.00 94.62 80 THR A C 1
ATOM 636 O O . THR A 1 80 ? 10.464 -5.708 -2.913 1.00 94.62 80 THR A O 1
ATOM 639 N N . SER A 1 81 ? 12.100 -5.261 -1.449 1.00 95.38 81 SER A N 1
ATOM 640 C CA . SER A 1 81 ? 12.151 -6.603 -0.852 1.00 95.38 81 SER A CA 1
ATOM 641 C C . SER A 1 81 ? 11.532 -6.620 0.545 1.00 95.38 81 SER A C 1
ATOM 643 O O . SER A 1 81 ? 11.527 -5.609 1.251 1.00 95.38 81 SER A O 1
ATOM 645 N N . ALA A 1 82 ? 11.029 -7.781 0.968 1.00 95.12 82 ALA A N 1
ATOM 646 C CA . ALA A 1 82 ? 10.494 -7.960 2.317 1.00 95.12 82 ALA A CA 1
ATOM 647 C C . ALA A 1 82 ? 11.566 -7.706 3.392 1.00 95.12 82 ALA A C 1
ATOM 649 O O . ALA A 1 82 ? 11.277 -7.133 4.440 1.00 95.12 82 ALA A O 1
ATOM 650 N N . GLU A 1 83 ? 12.812 -8.084 3.111 1.00 96.12 83 GLU A N 1
ATOM 651 C CA . GLU A 1 83 ? 13.982 -7.862 3.953 1.00 96.12 83 GLU A CA 1
ATOM 652 C C . GLU A 1 83 ? 14.251 -6.372 4.144 1.00 96.12 83 GLU A C 1
ATOM 654 O O . GLU A 1 83 ? 14.397 -5.934 5.284 1.00 96.12 83 GLU A O 1
ATOM 659 N N . HIS A 1 84 ? 14.235 -5.590 3.061 1.00 95.25 84 HIS A N 1
ATOM 660 C CA . HIS A 1 84 ? 14.425 -4.142 3.137 1.00 95.25 84 HIS A CA 1
ATOM 661 C C . HIS A 1 84 ? 13.286 -3.466 3.911 1.00 95.25 84 HIS A C 1
ATOM 663 O O . HIS A 1 84 ? 13.534 -2.654 4.797 1.00 95.25 84 HIS A O 1
ATOM 669 N N . VAL A 1 85 ? 12.032 -3.870 3.669 1.00 94.69 85 VAL A N 1
ATOM 670 C CA . VAL A 1 85 ? 10.880 -3.384 4.449 1.00 94.69 85 VAL A CA 1
ATOM 671 C C . VAL A 1 85 ? 11.039 -3.719 5.934 1.00 94.69 85 VAL A C 1
ATOM 673 O O . VAL A 1 85 ? 10.772 -2.880 6.790 1.00 94.69 85 VAL A O 1
ATOM 676 N N . ARG A 1 86 ? 11.497 -4.930 6.266 1.00 94.69 86 ARG A N 1
ATOM 677 C CA . ARG A 1 86 ? 11.738 -5.348 7.653 1.00 94.69 86 ARG A CA 1
ATOM 678 C C . ARG A 1 86 ? 12.827 -4.504 8.317 1.00 94.69 86 ARG A C 1
ATOM 680 O O . ARG A 1 86 ? 12.672 -4.155 9.484 1.00 94.69 86 ARG A O 1
ATOM 687 N N . GLU A 1 87 ? 13.912 -4.204 7.611 1.00 96.31 87 GLU A N 1
ATOM 688 C CA . GLU A 1 87 ? 14.998 -3.354 8.114 1.00 96.31 87 GLU A CA 1
ATOM 689 C C . GLU A 1 87 ? 14.517 -1.930 8.393 1.00 96.31 87 GLU A C 1
ATOM 691 O O . GLU A 1 87 ? 14.745 -1.423 9.490 1.00 96.31 87 GLU A O 1
ATOM 696 N N . GLU A 1 88 ? 13.766 -1.332 7.467 1.00 94.88 88 GLU A N 1
ATOM 697 C CA . GLU A 1 88 ? 13.161 -0.008 7.648 1.00 94.88 88 GLU A CA 1
ATOM 698 C C . GLU A 1 88 ? 12.175 0.015 8.824 1.00 94.88 88 GLU A C 1
ATOM 700 O O . GLU A 1 88 ? 12.204 0.920 9.661 1.00 94.88 88 GLU A O 1
ATOM 705 N N . VAL A 1 89 ? 11.325 -1.009 8.955 1.00 94.31 89 VAL A N 1
ATOM 706 C CA . VAL A 1 89 ? 10.402 -1.127 10.094 1.00 94.31 89 VAL A CA 1
ATOM 707 C C . VAL A 1 89 ? 11.169 -1.277 11.406 1.00 94.31 89 VAL A C 1
ATOM 709 O O . VAL A 1 89 ? 10.804 -0.637 12.388 1.00 94.31 89 VAL A O 1
ATOM 712 N N . ALA A 1 90 ? 12.233 -2.082 11.442 1.00 95.94 90 ALA A N 1
ATOM 713 C CA . ALA A 1 90 ? 13.051 -2.266 12.638 1.00 95.94 90 ALA A CA 1
ATOM 714 C C . ALA A 1 90 ? 13.779 -0.975 13.043 1.00 95.94 90 ALA A C 1
ATOM 716 O O . ALA A 1 90 ? 13.790 -0.634 14.225 1.00 95.94 90 ALA A O 1
ATOM 717 N N . ALA A 1 91 ? 14.324 -0.232 12.075 1.00 96.69 91 ALA A N 1
ATOM 718 C CA . ALA A 1 91 ? 14.992 1.048 12.304 1.00 96.69 91 ALA A CA 1
ATOM 719 C C . ALA A 1 91 ? 14.040 2.120 12.861 1.00 96.69 91 ALA A C 1
ATOM 721 O O . ALA A 1 91 ? 14.451 2.965 13.653 1.00 96.69 91 ALA A O 1
ATOM 722 N N . ASN A 1 92 ? 12.758 2.062 12.492 1.00 96.19 92 ASN A N 1
ATOM 723 C CA . ASN A 1 92 ? 11.737 3.018 12.925 1.00 96.19 92 ASN A CA 1
ATOM 724 C C . ASN A 1 92 ? 10.839 2.493 14.061 1.00 96.19 92 ASN A C 1
ATOM 726 O O . ASN A 1 92 ? 9.922 3.193 14.501 1.00 96.19 92 ASN A O 1
ATOM 730 N N . LEU A 1 93 ? 11.092 1.280 14.566 1.00 95.94 93 LEU A N 1
ATOM 731 C CA . LEU A 1 93 ? 10.238 0.623 15.556 1.00 95.94 93 LEU A CA 1
ATOM 732 C C . LEU A 1 93 ? 10.157 1.417 16.863 1.00 95.94 93 LEU A C 1
ATOM 734 O O . LEU A 1 93 ? 9.082 1.515 17.447 1.00 95.94 93 LEU A O 1
ATOM 738 N N . GLU A 1 94 ? 11.265 2.023 17.299 1.00 95.94 94 GLU A N 1
ATOM 739 C CA . GLU A 1 94 ? 11.300 2.871 18.496 1.00 95.94 94 GLU A CA 1
ATOM 740 C C . GLU A 1 94 ? 10.303 4.032 18.392 1.00 95.94 94 GLU A C 1
ATOM 742 O O . GLU A 1 94 ? 9.507 4.257 19.303 1.00 95.94 94 GLU A O 1
ATOM 747 N N . VAL A 1 95 ? 10.285 4.723 17.248 1.00 96.50 95 VAL A N 1
ATOM 748 C CA . VAL A 1 95 ? 9.371 5.844 17.003 1.00 96.50 95 VAL A CA 1
ATOM 749 C C . VAL A 1 95 ? 7.922 5.359 16.959 1.00 96.50 95 VAL A C 1
ATOM 751 O O . VAL A 1 95 ? 7.050 5.977 17.569 1.00 96.50 95 VAL A O 1
ATOM 754 N N . LEU A 1 96 ? 7.649 4.230 16.296 1.00 94.06 96 LEU A N 1
ATOM 755 C CA . LEU A 1 96 ? 6.306 3.640 16.251 1.00 94.06 96 LEU A CA 1
ATOM 756 C C . LEU A 1 96 ? 5.794 3.279 17.654 1.00 94.06 96 LEU A C 1
ATOM 758 O O . LEU A 1 96 ? 4.655 3.606 17.999 1.00 94.06 96 LEU A O 1
ATOM 762 N N . LEU A 1 97 ? 6.638 2.655 18.479 1.00 95.19 97 LEU A N 1
ATOM 763 C CA . LEU A 1 97 ? 6.308 2.299 19.860 1.00 95.19 97 LEU A CA 1
ATOM 764 C C . LEU A 1 97 ? 6.101 3.540 20.732 1.00 95.19 97 LEU A C 1
ATOM 766 O O . LEU A 1 97 ? 5.150 3.576 21.514 1.00 95.19 97 LEU A O 1
ATOM 770 N N . LEU A 1 98 ? 6.933 4.572 20.566 1.00 96.25 98 LEU A N 1
ATOM 771 C CA . LEU A 1 98 ? 6.777 5.851 21.256 1.00 96.25 98 LEU A CA 1
ATOM 772 C C . LEU A 1 98 ? 5.435 6.510 20.913 1.00 96.25 98 LEU A C 1
ATOM 774 O O . LEU A 1 98 ? 4.728 6.954 21.816 1.00 96.25 98 LEU A O 1
ATOM 778 N N . LEU A 1 99 ? 5.047 6.538 19.634 1.00 95.19 99 LEU A N 1
ATOM 779 C CA . LEU A 1 99 ? 3.761 7.088 19.198 1.00 95.19 99 LEU A CA 1
ATOM 780 C C . LEU A 1 99 ? 2.577 6.293 19.766 1.00 95.19 99 LEU A C 1
ATOM 782 O O . LEU A 1 99 ? 1.625 6.893 20.269 1.00 95.19 99 LEU A O 1
ATOM 786 N N . MET A 1 100 ? 2.640 4.956 19.743 1.00 93.62 100 MET A N 1
ATOM 787 C CA . MET A 1 100 ? 1.611 4.102 20.351 1.00 93.62 100 MET A CA 1
ATOM 788 C C . MET A 1 100 ? 1.489 4.346 21.858 1.00 93.62 100 MET A C 1
ATOM 790 O O . MET A 1 100 ? 0.379 4.509 22.369 1.00 93.62 100 MET A O 1
ATOM 794 N N . PHE A 1 101 ? 2.621 4.412 22.563 1.00 95.50 101 PHE A N 1
ATOM 795 C CA . PHE A 1 101 ? 2.660 4.689 23.996 1.00 95.50 101 PHE A CA 1
ATOM 796 C C . PHE A 1 101 ? 2.117 6.084 24.317 1.00 95.50 101 PHE A C 1
ATOM 798 O O . PHE A 1 101 ? 1.313 6.231 25.234 1.00 95.50 101 PHE A O 1
ATOM 805 N N . MET A 1 102 ? 2.484 7.099 23.534 1.00 96.00 102 MET A N 1
ATOM 806 C CA . MET A 1 102 ? 1.997 8.468 23.700 1.00 96.00 102 MET A CA 1
ATOM 807 C C . MET A 1 102 ? 0.471 8.550 23.549 1.00 96.00 102 MET A C 1
ATOM 809 O O . MET A 1 102 ? -0.197 9.163 24.384 1.00 96.00 102 MET A O 1
ATOM 813 N N . VAL A 1 103 ? -0.102 7.901 22.528 1.00 93.12 103 VAL A N 1
ATOM 814 C CA . VAL A 1 103 ? -1.562 7.860 22.327 1.00 93.12 103 VAL A CA 1
ATOM 815 C C . VAL A 1 103 ? -2.257 7.116 23.471 1.00 93.12 103 VAL A C 1
ATOM 817 O O . VAL A 1 103 ? -3.252 7.614 24.001 1.00 93.12 103 VAL A O 1
ATOM 820 N N . ALA A 1 104 ? -1.721 5.967 23.895 1.00 93.31 104 ALA A N 1
ATOM 821 C CA . ALA A 1 104 ? -2.257 5.207 25.024 1.00 93.31 104 ALA A CA 1
ATOM 822 C C . ALA A 1 104 ? -2.195 6.004 26.342 1.00 93.31 104 ALA A C 1
ATOM 824 O O . ALA A 1 104 ? -3.166 6.023 27.098 1.00 93.31 104 ALA A O 1
ATOM 825 N N . GLY A 1 105 ? -1.093 6.716 26.589 1.00 92.50 105 GLY A N 1
ATOM 826 C CA . GLY A 1 105 ? -0.895 7.554 27.771 1.00 92.50 105 GLY A CA 1
ATOM 827 C C . GLY A 1 105 ? -1.878 8.722 27.842 1.00 92.50 105 GLY A C 1
ATOM 828 O O . GLY A 1 105 ? -2.527 8.911 28.868 1.00 92.50 105 GLY A O 1
ATOM 829 N N . ILE A 1 106 ? -2.062 9.471 26.747 1.00 92.56 106 ILE A N 1
ATOM 830 C CA . ILE A 1 106 ? -3.057 10.560 26.691 1.00 92.56 106 ILE A CA 1
ATOM 831 C C . ILE A 1 106 ? -4.478 10.009 26.880 1.00 92.56 106 ILE A C 1
ATOM 833 O O . ILE A 1 106 ? -5.292 10.634 27.561 1.00 92.56 106 IL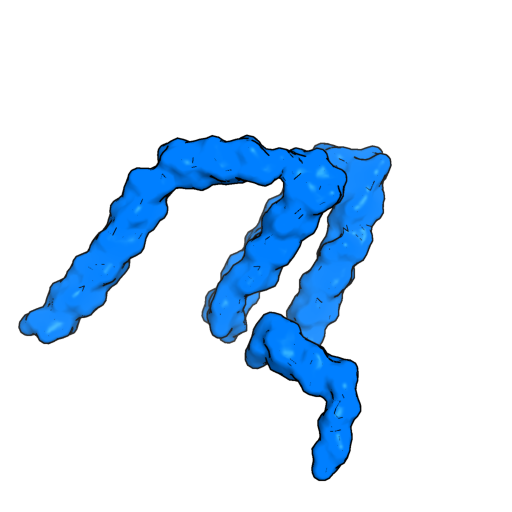E A O 1
ATOM 837 N N . TYR A 1 107 ? -4.790 8.846 26.298 1.00 89.25 107 TYR A N 1
ATOM 838 C CA . TYR A 1 107 ? -6.096 8.209 26.473 1.00 89.25 107 TYR A CA 1
ATOM 839 C C . TYR A 1 107 ? -6.357 7.814 27.935 1.00 89.25 107 TYR A C 1
ATOM 841 O O . TYR A 1 107 ? -7.444 8.081 28.442 1.00 89.25 107 TYR A O 1
ATOM 849 N N . PHE A 1 108 ? -5.361 7.253 28.628 1.00 89.75 108 PHE A N 1
ATOM 850 C CA . PHE A 1 108 ? -5.451 6.920 30.053 1.00 89.75 108 PHE A CA 1
ATOM 851 C C . PHE A 1 108 ? -5.611 8.169 30.932 1.00 89.75 108 PHE A C 1
ATOM 853 O O . PHE A 1 108 ? -6.498 8.219 31.778 1.00 89.75 108 PHE A O 1
ATOM 860 N N . MET A 1 109 ? -4.814 9.214 30.683 1.00 88.06 109 MET A N 1
ATOM 861 C CA . MET A 1 109 ? -4.884 10.474 31.434 1.00 88.06 109 MET A CA 1
ATOM 862 C C . MET A 1 109 ? -6.217 11.213 31.256 1.00 88.06 109 MET A C 1
ATOM 864 O O . MET A 1 109 ? -6.614 11.948 32.147 1.00 88.06 109 MET A O 1
ATOM 868 N N . LYS A 1 110 ? -6.929 11.023 30.135 1.00 74.88 110 LYS A N 1
ATOM 869 C CA . LYS A 1 110 ? -8.280 11.582 29.934 1.00 74.88 110 LYS A CA 1
ATOM 870 C C . LYS A 1 110 ? -9.359 10.949 30.822 1.00 74.88 110 LYS A C 1
ATOM 872 O O . LYS A 1 110 ? -10.458 11.493 30.875 1.00 74.88 110 LYS A O 1
ATOM 877 N N . GLN A 1 111 ? -9.097 9.788 31.422 1.00 61.88 111 GLN A N 1
ATOM 878 C CA . GLN A 1 111 ? -10.065 9.056 32.248 1.00 61.88 111 GLN A CA 1
ATOM 879 C C . GLN A 1 111 ? -9.898 9.307 33.760 1.00 61.88 111 GLN A C 1
ATOM 881 O O . GLN A 1 111 ? -10.670 8.750 34.540 1.00 61.88 111 GLN A O 1
ATOM 886 N N . LEU A 1 112 ? -8.925 10.137 34.158 1.00 56.00 112 LEU A N 1
ATOM 887 C CA . LEU A 1 112 ? -8.705 10.637 35.523 1.00 56.00 112 LEU A CA 1
ATOM 888 C C . LEU A 1 112 ? -9.193 12.085 35.645 1.00 56.00 112 LEU A C 1
ATOM 890 O O . LEU A 1 112 ? -9.704 12.426 36.733 1.00 56.00 112 LEU A O 1
#

pLDDT: mean 89.18, std 9.82, range [51.5, 97.0]

Secondary structure (DSSP, 8-state):
----HHHHHHHHTTTT--HHHHHHHHHHHHHHHHHHHH-HHHHHHHHHHHHHHHHHHHTTS---HHHHHHHHHHHHTTSS-HHHHHHHHHHHHHHHHHHHHHHHHHHHHTT-

Organism: Escherichia coli (NCBI:txid562)

InterPro domains:
  IPR004671 Na+/H+ antiporter NhaB [PF06450] (1-112)